Protein AF-A0A9E2NYU9-F1 (afdb_monomer_lite)

Structure (mmCIF, N/CA/C/O backbone):
data_AF-A0A9E2NYU9-F1
#
_entry.id   AF-A0A9E2NYU9-F1
#
loop_
_atom_site.group_PDB
_atom_site.id
_atom_site.type_symbol
_atom_site.label_atom_id
_atom_site.label_alt_id
_atom_site.label_comp_id
_atom_site.label_asym_id
_atom_site.label_entity_id
_atom_site.label_seq_id
_atom_site.pdbx_PDB_ins_code
_atom_site.Cartn_x
_atom_site.Cartn_y
_atom_site.Cartn_z
_atom_site.occupancy
_atom_site.B_iso_or_equiv
_atom_site.auth_seq_id
_atom_site.auth_comp_id
_atom_site.auth_asym_id
_atom_site.auth_atom_id
_atom_site.pdbx_PDB_model_num
ATOM 1 N N . TYR A 1 1 ? -15.742 6.851 -14.751 1.00 74.25 1 TYR A N 1
ATOM 2 C CA . TYR A 1 1 ? -14.599 7.076 -13.841 1.00 74.25 1 TYR A CA 1
ATOM 3 C C . TYR A 1 1 ? -13.314 6.427 -14.348 1.00 74.25 1 TYR A C 1
ATOM 5 O O . TYR A 1 1 ? -12.347 7.154 -14.543 1.00 74.25 1 TYR A O 1
ATOM 13 N N . ASN A 1 2 ? -13.310 5.127 -14.662 1.00 84.81 2 ASN A N 1
ATOM 14 C CA . ASN A 1 2 ? -12.108 4.389 -15.099 1.00 84.81 2 ASN A CA 1
ATOM 15 C C . ASN A 1 2 ? -11.377 5.017 -16.302 1.00 84.81 2 ASN A C 1
ATOM 17 O O . ASN A 1 2 ? -10.175 5.255 -16.237 1.00 84.81 2 ASN A O 1
ATOM 21 N N . SER A 1 3 ? -12.103 5.424 -17.347 1.00 87.88 3 SER A N 1
ATOM 22 C CA . SER A 1 3 ? -11.508 6.075 -18.529 1.00 87.88 3 SER A CA 1
ATOM 23 C C . SER A 1 3 ? -10.795 7.402 -18.221 1.00 87.88 3 SER A C 1
ATOM 25 O O . SER A 1 3 ? -9.785 7.736 -18.844 1.00 87.88 3 SER A O 1
ATOM 27 N N . MET A 1 4 ? -11.285 8.169 -17.238 1.00 91.44 4 MET A N 1
ATOM 28 C CA . MET A 1 4 ? -10.631 9.406 -16.797 1.00 91.44 4 MET A CA 1
ATOM 29 C C . MET A 1 4 ? -9.338 9.120 -16.035 1.00 91.44 4 MET A C 1
ATOM 31 O O . MET A 1 4 ? -8.352 9.829 -16.248 1.00 91.44 4 MET A O 1
ATOM 35 N N . PHE A 1 5 ? -9.337 8.096 -15.177 1.00 92.00 5 PHE A N 1
ATOM 36 C CA . PHE A 1 5 ? -8.140 7.649 -14.469 1.00 92.00 5 PHE A CA 1
ATOM 37 C C . PHE A 1 5 ? -7.064 7.202 -15.459 1.00 9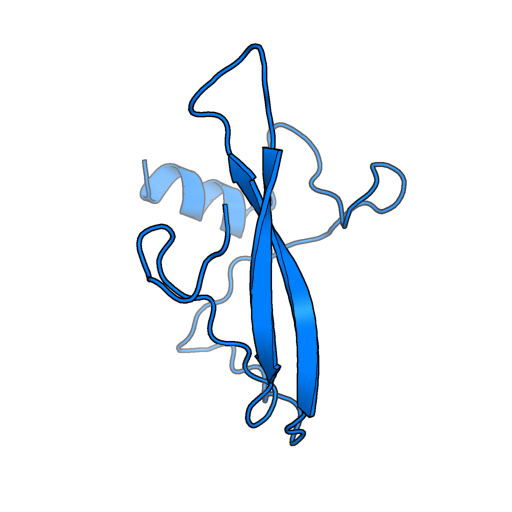2.00 5 PHE A C 1
ATOM 39 O O . PHE A 1 5 ? -5.969 7.754 -15.444 1.00 92.00 5 PHE A O 1
ATOM 46 N N . GLU A 1 6 ? -7.392 6.301 -16.387 1.00 92.19 6 GLU A N 1
ATOM 47 C CA . GLU A 1 6 ? -6.430 5.792 -17.370 1.00 92.19 6 GLU A CA 1
ATOM 48 C C . GLU A 1 6 ? -5.806 6.908 -18.208 1.00 92.19 6 GLU A C 1
ATOM 50 O O . GLU A 1 6 ? -4.591 6.943 -18.401 1.00 92.19 6 GLU A O 1
ATOM 55 N N . ARG A 1 7 ? -6.618 7.858 -18.692 1.00 92.94 7 ARG A N 1
ATOM 56 C CA . ARG A 1 7 ? -6.119 8.991 -19.481 1.00 92.94 7 ARG A CA 1
ATOM 57 C C . ARG A 1 7 ? -5.141 9.848 -18.678 1.00 92.94 7 ARG A C 1
ATOM 59 O O . ARG A 1 7 ? -4.156 10.326 -19.238 1.00 92.94 7 ARG A O 1
ATOM 66 N N . ARG A 1 8 ? -5.434 10.083 -17.398 1.00 93.69 8 ARG A N 1
ATOM 67 C CA . ARG A 1 8 ? -4.570 10.854 -16.499 1.00 93.69 8 ARG A CA 1
ATOM 68 C C . ARG A 1 8 ? -3.291 10.086 -16.180 1.00 93.69 8 ARG A C 1
ATOM 70 O O . ARG A 1 8 ? -2.216 10.641 -16.367 1.00 93.69 8 ARG A O 1
ATOM 77 N N . ALA A 1 9 ? -3.405 8.806 -15.834 1.00 93.38 9 ALA A N 1
ATOM 78 C CA . ALA A 1 9 ? -2.279 7.930 -15.537 1.00 93.38 9 ALA A CA 1
ATOM 79 C C . ALA A 1 9 ? -1.310 7.787 -16.721 1.00 93.38 9 ALA A C 1
ATOM 81 O O . ALA A 1 9 ? -0.102 7.907 -16.544 1.00 93.38 9 ALA A O 1
ATOM 82 N N . LYS A 1 10 ? -1.829 7.629 -17.947 1.00 92.00 10 LYS A N 1
ATOM 83 C CA . LYS A 1 10 ? -1.017 7.579 -19.178 1.00 92.00 10 LYS A CA 1
ATOM 84 C C . LYS A 1 10 ? -0.281 8.888 -19.466 1.00 92.00 10 LYS A C 1
ATOM 86 O O . LYS A 1 10 ? 0.798 8.862 -20.042 1.00 92.00 10 LYS A O 1
ATOM 91 N N . LYS A 1 11 ? -0.870 10.030 -19.100 1.00 92.94 11 LYS A N 1
ATOM 92 C CA . LYS A 1 11 ? -0.293 11.366 -19.325 1.00 92.94 11 LYS A CA 1
ATOM 93 C C . LYS A 1 11 ? 0.508 11.897 -18.129 1.00 92.94 11 LYS A C 1
ATOM 95 O O . LYS A 1 11 ? 0.956 13.036 -18.192 1.00 92.94 11 LYS A O 1
ATOM 100 N N . GLY A 1 12 ? 0.624 11.132 -17.038 1.00 91.69 12 GLY A N 1
ATOM 101 C CA . GLY A 1 12 ? 1.234 11.597 -15.787 1.00 91.69 12 GLY A CA 1
ATOM 102 C C . GLY A 1 12 ? 0.494 12.775 -15.136 1.00 91.69 12 GLY A C 1
ATOM 103 O O . GLY A 1 12 ? 1.097 13.564 -14.422 1.00 91.69 12 GLY A O 1
ATOM 104 N N . GLN A 1 13 ? -0.804 12.946 -15.411 1.00 93.56 13 GLN A N 1
ATOM 105 C CA . GLN A 1 13 ? -1.600 14.046 -14.860 1.00 93.56 13 GLN A CA 1
ATOM 106 C C . GLN A 1 13 ? -2.149 13.674 -13.480 1.00 93.56 13 GLN A C 1
ATOM 108 O O . GLN A 1 13 ? -2.843 12.669 -13.334 1.00 93.56 13 GLN A O 1
ATOM 113 N N . CYS A 1 14 ? -1.935 14.532 -12.489 1.00 93.19 14 CYS A N 1
ATOM 114 C CA . CYS A 1 14 ? -2.454 14.383 -11.133 1.00 93.19 14 CYS A CA 1
ATOM 115 C C . CYS A 1 14 ? -2.942 15.736 -10.597 1.00 93.19 14 CYS A C 1
ATOM 117 O O . CYS A 1 14 ? -2.507 16.785 -11.065 1.00 93.19 14 CYS A O 1
ATOM 119 N N . PHE A 1 15 ? -3.886 15.719 -9.651 1.00 91.75 15 PHE A N 1
ATOM 120 C CA . PHE A 1 15 ? -4.353 16.954 -9.005 1.00 91.75 15 PHE A CA 1
ATOM 121 C C . PHE A 1 15 ? -3.325 17.463 -7.986 1.00 91.75 15 PHE A C 1
ATOM 123 O O . PHE A 1 15 ? -2.984 18.639 -7.982 1.00 91.75 15 PHE A O 1
ATOM 130 N N . PHE A 1 16 ? -2.770 16.543 -7.195 1.00 93.44 16 PHE A N 1
ATOM 131 C CA . PHE A 1 16 ? -1.589 16.756 -6.363 1.00 93.44 16 PHE A CA 1
ATOM 132 C C . PHE A 1 16 ? -0.487 15.797 -6.800 1.00 93.44 16 PHE A C 1
ATOM 134 O O . PHE A 1 16 ? -0.789 14.667 -7.191 1.00 93.44 16 PHE A O 1
ATOM 141 N N . GLN A 1 17 ? 0.771 16.234 -6.720 1.00 95.06 17 GLN A N 1
ATOM 142 C CA . GLN A 1 17 ? 1.917 15.358 -6.957 1.00 95.06 17 GLN A CA 1
ATOM 143 C C . GLN A 1 17 ? 1.900 14.223 -5.916 1.00 95.06 17 GLN A C 1
ATOM 145 O O . GLN A 1 17 ? 1.905 14.524 -4.719 1.00 95.06 17 GLN A O 1
ATOM 150 N N . PRO A 1 18 ? 1.863 12.941 -6.325 1.00 96.06 18 PRO A N 1
ATOM 151 C CA . PRO A 1 18 ? 1.946 11.838 -5.378 1.00 96.06 18 PRO A CA 1
ATOM 152 C C . PRO A 1 18 ? 3.327 11.792 -4.724 1.00 96.06 18 PRO A C 1
ATOM 154 O O . PRO A 1 18 ? 4.308 12.296 -5.273 1.00 96.06 18 PRO A O 1
ATOM 157 N N . TYR A 1 19 ? 3.403 11.159 -3.559 1.00 96.88 19 TYR A N 1
ATOM 158 C CA . TYR A 1 19 ? 4.618 11.066 -2.759 1.00 96.88 19 TYR A CA 1
ATOM 159 C C . TYR A 1 19 ? 4.727 9.705 -2.060 1.00 96.88 19 TYR A C 1
ATOM 161 O O . TYR A 1 19 ? 3.722 9.026 -1.845 1.00 96.88 19 TYR A O 1
ATOM 169 N N . LEU A 1 20 ? 5.952 9.295 -1.729 1.00 96.69 20 LEU A N 1
ATOM 170 C CA . LEU A 1 20 ? 6.253 8.035 -1.045 1.00 96.69 20 LEU A CA 1
ATOM 171 C C . LEU A 1 20 ? 6.336 8.269 0.470 1.00 96.69 20 LEU A C 1
ATOM 173 O O . LEU A 1 20 ? 7.395 8.575 1.012 1.00 96.69 20 LEU A O 1
ATOM 177 N N . GLY A 1 21 ? 5.196 8.150 1.152 1.00 94.25 21 GLY A N 1
ATOM 178 C CA . GLY A 1 21 ? 5.084 8.337 2.603 1.00 94.25 21 GLY A CA 1
ATOM 179 C C . GLY A 1 21 ? 5.016 9.810 3.013 1.00 94.25 21 GLY A C 1
ATOM 180 O O . GLY A 1 21 ? 3.967 10.267 3.464 1.00 94.25 21 GLY A O 1
ATOM 181 N N . CYS A 1 22 ? 6.093 10.568 2.798 1.00 94.31 22 CYS A N 1
ATOM 182 C CA . CYS A 1 22 ? 6.194 11.982 3.184 1.00 94.31 22 CYS A CA 1
ATOM 183 C C . CYS A 1 22 ? 6.272 12.908 1.957 1.00 94.31 22 CYS A C 1
ATOM 185 O O . CYS A 1 22 ? 6.743 12.498 0.896 1.00 94.31 22 CYS A O 1
ATOM 187 N N . ARG A 1 23 ? 5.822 14.166 2.087 1.00 94.75 23 ARG A N 1
ATOM 188 C CA . ARG A 1 23 ? 5.686 15.128 0.967 1.00 94.75 23 ARG A CA 1
ATOM 189 C C . ARG A 1 23 ? 7.014 15.498 0.303 1.00 94.75 23 ARG A C 1
ATOM 191 O O . ARG A 1 23 ? 7.027 15.926 -0.846 1.00 94.75 23 ARG A O 1
ATOM 198 N N . GLU A 1 24 ? 8.109 15.331 1.025 1.00 96.94 24 GLU A N 1
ATOM 199 C CA . GLU A 1 24 ? 9.486 15.558 0.604 1.00 96.94 24 GLU A CA 1
ATOM 200 C C . GLU A 1 24 ? 9.928 14.562 -0.478 1.00 96.94 24 GLU A C 1
ATOM 202 O O . GLU A 1 24 ? 10.833 14.853 -1.259 1.00 96.94 24 GLU A O 1
ATOM 207 N N . PHE A 1 25 ? 9.272 13.401 -0.560 1.00 96.44 25 PHE A N 1
ATOM 208 C CA . PHE A 1 25 ? 9.625 12.316 -1.472 1.00 96.44 25 PHE A CA 1
ATOM 209 C C . PHE A 1 25 ? 8.624 12.225 -2.623 1.00 96.44 25 PHE A C 1
ATOM 211 O O . PHE A 1 25 ? 7.774 11.333 -2.666 1.00 96.44 25 PHE A O 1
ATOM 218 N N . SER A 1 26 ? 8.716 13.163 -3.570 1.00 95.88 26 SER A N 1
ATOM 219 C CA . SER A 1 26 ? 7.867 13.181 -4.766 1.00 95.88 26 SER A CA 1
ATOM 220 C C . SER A 1 26 ? 7.972 11.873 -5.556 1.00 95.88 26 SER A C 1
ATOM 222 O O . SER A 1 26 ? 9.071 11.383 -5.817 1.00 95.88 26 SER A O 1
ATOM 224 N N . CYS A 1 27 ? 6.833 11.343 -5.989 1.00 95.56 27 CYS A N 1
ATOM 225 C CA . CYS A 1 27 ? 6.731 10.079 -6.705 1.00 95.56 27 CYS A CA 1
ATOM 226 C C . CYS A 1 27 ? 6.441 10.318 -8.189 1.00 95.56 27 CYS A C 1
ATOM 228 O O . CYS A 1 27 ? 5.480 11.006 -8.538 1.00 95.56 27 CYS A O 1
ATOM 230 N N . PHE A 1 28 ? 7.243 9.720 -9.068 1.00 94.25 28 PHE A N 1
ATOM 231 C CA . PHE A 1 28 ? 6.941 9.635 -10.495 1.00 94.25 28 PHE A CA 1
ATOM 232 C C . PHE A 1 28 ? 6.218 8.326 -10.785 1.00 94.25 28 PHE A C 1
ATOM 234 O O . PHE A 1 28 ? 6.568 7.281 -10.243 1.00 94.25 28 PHE A O 1
ATOM 241 N N . PHE A 1 29 ? 5.220 8.375 -11.662 1.00 93.62 29 PHE A N 1
ATOM 242 C CA . PHE A 1 29 ? 4.409 7.209 -11.980 1.00 93.62 29 PHE A CA 1
ATOM 243 C C . PHE A 1 29 ? 4.078 7.140 -13.467 1.00 93.62 29 PHE A C 1
ATOM 245 O O . PHE A 1 29 ? 4.068 8.138 -14.190 1.00 93.62 29 PHE A O 1
ATOM 252 N N . ARG A 1 30 ? 3.785 5.919 -13.905 1.00 92.00 30 ARG A N 1
ATOM 253 C CA . ARG A 1 30 ? 3.389 5.555 -15.262 1.00 92.00 30 ARG A CA 1
ATOM 254 C C . ARG A 1 30 ? 2.332 4.462 -15.164 1.00 92.00 30 ARG A C 1
ATOM 256 O O . ARG A 1 30 ? 2.427 3.599 -14.297 1.00 92.00 30 ARG A O 1
ATOM 263 N N . LEU A 1 31 ? 1.360 4.464 -16.076 1.00 92.25 31 LEU A N 1
ATOM 264 C CA . LEU A 1 31 ? 0.455 3.324 -16.216 1.00 92.25 31 LEU A CA 1
ATOM 265 C C . LEU A 1 31 ? 1.201 2.127 -16.834 1.00 92.25 31 LEU A C 1
ATOM 267 O O . LEU A 1 31 ? 1.797 2.257 -17.906 1.00 92.25 31 LEU A O 1
ATOM 271 N N . VAL A 1 32 ? 1.165 0.988 -16.147 1.00 90.75 32 VAL A N 1
ATOM 272 C CA . VAL A 1 32 ? 1.785 -0.279 -16.562 1.00 90.75 32 VAL A CA 1
ATOM 273 C C . VAL A 1 32 ? 0.768 -1.092 -17.364 1.00 90.75 32 VAL A C 1
ATOM 275 O O . VAL A 1 32 ? -0.376 -1.231 -16.933 1.00 90.75 32 VAL A O 1
ATOM 278 N N . ASP A 1 33 ? 1.169 -1.598 -18.531 1.00 88.12 33 ASP A N 1
ATOM 279 C CA . ASP A 1 33 ? 0.376 -2.523 -19.348 1.00 88.12 33 ASP A CA 1
ATOM 280 C C . ASP A 1 33 ? 0.834 -3.963 -19.062 1.00 88.12 33 ASP A C 1
ATOM 282 O O . ASP A 1 33 ? 1.938 -4.322 -19.473 1.00 88.12 33 ASP A O 1
ATOM 286 N N . PRO A 1 34 ? 0.021 -4.813 -18.406 1.00 81.44 34 PRO A N 1
ATOM 287 C CA . PRO A 1 34 ? 0.424 -6.177 -18.053 1.00 81.44 34 PRO A CA 1
ATOM 288 C C . PRO A 1 34 ? 0.867 -7.037 -19.245 1.00 81.44 34 PRO A C 1
ATOM 290 O O . PRO A 1 34 ? 1.624 -7.985 -19.062 1.00 81.44 34 PRO A O 1
ATOM 293 N N . GLY A 1 35 ? 0.407 -6.725 -20.464 1.00 82.56 35 GLY A N 1
ATOM 294 C CA . GLY A 1 35 ? 0.782 -7.458 -21.674 1.00 82.56 35 GLY A CA 1
ATOM 295 C C . GLY A 1 35 ? 2.107 -7.015 -22.303 1.00 82.56 35 GLY A C 1
ATOM 296 O O . GLY A 1 35 ? 2.619 -7.710 -23.178 1.00 82.56 35 GLY A O 1
ATOM 297 N N . LYS A 1 36 ? 2.661 -5.865 -21.899 1.00 83.50 36 LYS A N 1
ATOM 298 C CA . LYS A 1 36 ? 3.894 -5.286 -22.476 1.00 83.50 36 LYS A CA 1
ATOM 299 C C . LYS A 1 36 ? 4.985 -5.041 -21.446 1.00 83.50 36 LYS A C 1
ATOM 301 O O . LYS A 1 36 ? 6.166 -5.137 -21.760 1.00 83.50 36 LYS A O 1
ATOM 306 N N . ASP A 1 37 ? 4.582 -4.698 -20.235 1.00 79.44 37 ASP A N 1
ATOM 307 C CA . ASP A 1 37 ? 5.443 -4.326 -19.133 1.00 79.44 37 ASP A CA 1
ATOM 308 C C . ASP A 1 37 ? 5.466 -5.465 -18.112 1.00 79.44 37 ASP A C 1
ATOM 310 O O . ASP A 1 37 ? 4.676 -5.493 -17.169 1.00 79.44 37 ASP A O 1
ATOM 314 N N . SER A 1 38 ? 6.381 -6.416 -18.284 1.00 74.56 38 SER A N 1
ATOM 315 C CA . SER A 1 38 ? 6.643 -7.423 -17.257 1.00 74.56 38 SER A CA 1
ATOM 316 C C . SER A 1 38 ? 7.786 -6.951 -16.360 1.00 74.56 38 SER A C 1
ATOM 318 O O . SER A 1 38 ? 8.953 -6.987 -16.759 1.00 74.56 38 SER A O 1
ATOM 320 N N . ALA A 1 39 ? 7.470 -6.517 -15.142 1.00 80.25 39 ALA A N 1
ATOM 321 C CA . ALA A 1 39 ? 8.473 -6.458 -14.086 1.00 80.25 39 ALA A CA 1
ATOM 322 C C . ALA A 1 39 ? 8.667 -7.877 -13.540 1.00 80.25 39 ALA A C 1
ATOM 324 O O . ALA A 1 39 ? 7.690 -8.534 -13.188 1.00 80.25 39 ALA A O 1
ATOM 325 N N . ILE A 1 40 ? 9.911 -8.353 -13.492 1.00 87.81 40 ILE A N 1
ATOM 326 C CA . ILE A 1 40 ? 10.235 -9.630 -12.853 1.00 87.81 40 ILE A CA 1
ATOM 327 C C . ILE A 1 40 ? 10.373 -9.346 -11.353 1.00 87.81 40 ILE A C 1
ATOM 329 O O . ILE A 1 40 ? 11.242 -8.549 -10.985 1.00 87.81 40 ILE A O 1
ATOM 333 N N . PRO A 1 41 ? 9.529 -9.940 -10.489 1.00 92.00 41 PRO A N 1
ATOM 334 C CA . PRO A 1 41 ? 9.681 -9.797 -9.048 1.00 92.00 41 PRO A CA 1
ATOM 335 C C . PRO A 1 41 ? 11.042 -10.319 -8.587 1.00 92.00 41 PRO A C 1
ATOM 337 O 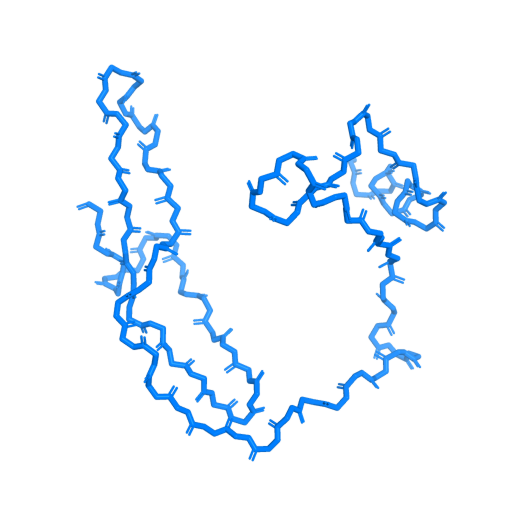O . PRO A 1 41 ? 11.639 -11.198 -9.212 1.00 92.00 41 PRO A O 1
ATOM 340 N N . ILE A 1 42 ? 11.533 -9.799 -7.466 1.00 94.88 42 ILE A N 1
ATOM 341 C CA . ILE A 1 42 ? 12.740 -10.348 -6.847 1.00 94.88 42 ILE A CA 1
ATOM 342 C C . ILE A 1 42 ? 12.484 -11.790 -6.397 1.00 94.88 42 ILE A C 1
ATOM 344 O O . ILE A 1 42 ? 11.412 -12.112 -5.891 1.00 94.88 42 ILE A O 1
ATOM 348 N N . ASN A 1 43 ? 13.477 -12.664 -6.555 1.00 95.62 43 ASN A N 1
ATOM 349 C CA . ASN A 1 43 ? 13.371 -14.057 -6.125 1.00 95.62 43 ASN A CA 1
ATOM 350 C C . ASN A 1 43 ? 13.653 -14.189 -4.620 1.00 95.62 43 ASN A C 1
ATOM 352 O O . ASN A 1 43 ? 14.642 -14.792 -4.206 1.00 95.62 43 ASN A O 1
ATOM 356 N N . GLU A 1 44 ? 12.815 -13.550 -3.808 1.00 96.75 44 GLU A N 1
ATOM 357 C CA . GLU A 1 44 ? 12.929 -13.555 -2.357 1.00 96.75 44 GLU A CA 1
ATOM 358 C C . GLU A 1 44 ? 11.575 -13.840 -1.705 1.00 96.75 44 GLU A C 1
ATOM 360 O O . GLU A 1 44 ? 10.549 -13.292 -2.109 1.00 96.75 44 GLU A O 1
ATOM 365 N N . SER A 1 45 ? 11.585 -14.677 -0.667 1.00 97.88 45 SER A N 1
ATOM 366 C CA . SER A 1 45 ? 10.440 -14.876 0.218 1.00 97.88 45 SER A CA 1
ATOM 367 C C . SER A 1 45 ? 10.842 -14.561 1.657 1.00 97.88 45 SER A C 1
ATOM 369 O O . SER A 1 45 ? 11.867 -15.051 2.135 1.00 97.88 45 SER A O 1
ATOM 371 N N . ARG A 1 46 ? 10.055 -13.731 2.347 1.00 97.81 46 ARG A N 1
ATOM 372 C CA . ARG A 1 46 ? 10.368 -13.228 3.691 1.00 97.81 46 ARG A CA 1
ATOM 373 C C . ARG A 1 46 ? 9.096 -12.907 4.475 1.00 97.81 46 ARG A C 1
ATOM 375 O O . ARG A 1 46 ? 8.176 -12.291 3.947 1.00 97.81 46 ARG A O 1
ATOM 382 N N . ASP A 1 47 ? 9.069 -13.264 5.757 1.00 97.31 47 ASP A N 1
ATOM 383 C CA . ASP A 1 47 ? 8.077 -12.738 6.704 1.00 97.31 47 ASP A CA 1
ATOM 384 C C . ASP A 1 47 ? 8.517 -11.339 7.156 1.00 97.31 47 ASP A C 1
ATOM 386 O O . ASP A 1 47 ? 9.581 -11.184 7.759 1.00 97.31 47 ASP A O 1
ATOM 390 N N . LEU A 1 48 ? 7.725 -10.321 6.822 1.00 97.62 48 LEU A N 1
ATOM 391 C CA . LEU A 1 48 ? 8.003 -8.923 7.159 1.00 97.62 48 LEU A CA 1
ATOM 392 C C . LEU A 1 48 ? 7.396 -8.532 8.515 1.00 97.62 48 LEU A C 1
ATOM 394 O O . LEU A 1 48 ? 7.635 -7.427 9.000 1.00 97.62 48 LEU A O 1
ATOM 398 N N . GLY A 1 49 ? 6.649 -9.440 9.151 1.00 97.75 49 GLY A N 1
ATOM 399 C CA . GLY A 1 49 ? 5.978 -9.197 10.419 1.00 97.75 49 GLY A CA 1
ATOM 400 C C . GLY A 1 49 ? 4.726 -8.334 10.271 1.00 97.75 49 GLY A C 1
ATOM 401 O O . GLY A 1 49 ? 4.105 -8.270 9.210 1.00 97.75 49 GLY A O 1
ATOM 402 N N . PHE A 1 50 ? 4.310 -7.702 11.369 1.00 97.62 50 PHE A N 1
ATOM 403 C CA . PHE A 1 50 ? 3.158 -6.802 11.345 1.00 97.62 50 PHE A CA 1
ATOM 404 C C . PHE A 1 50 ? 3.518 -5.482 10.670 1.00 97.62 50 PHE A C 1
ATOM 406 O O . PHE A 1 50 ? 4.453 -4.799 11.084 1.00 97.62 50 PHE A O 1
ATOM 413 N N . MET A 1 51 ? 2.736 -5.119 9.659 1.00 97.81 51 MET A N 1
ATOM 414 C CA . MET A 1 51 ? 2.841 -3.854 8.944 1.00 97.81 51 MET A CA 1
ATOM 415 C C . MET A 1 51 ? 1.504 -3.122 8.984 1.00 97.81 51 MET A C 1
ATOM 417 O O . MET A 1 51 ? 0.444 -3.745 9.099 1.00 97.81 51 MET A O 1
ATOM 421 N N . LEU A 1 52 ? 1.571 -1.791 8.912 1.00 97.56 52 LEU A N 1
ATOM 422 C CA . LEU A 1 52 ? 0.387 -0.950 8.775 1.00 97.56 52 LEU A CA 1
ATOM 423 C C . LEU A 1 52 ? -0.353 -1.357 7.495 1.00 97.56 52 LEU A C 1
ATOM 425 O O . LEU A 1 52 ? 0.253 -1.406 6.425 1.00 97.56 52 LEU A O 1
ATOM 429 N N . TYR A 1 53 ? -1.638 -1.664 7.633 1.00 97.19 53 TYR A N 1
ATOM 430 C CA . TYR A 1 53 ? -2.531 -1.926 6.512 1.00 97.19 53 TYR A CA 1
ATOM 431 C C . TYR A 1 53 ? -3.080 -0.594 5.989 1.00 97.19 53 TYR A C 1
ATOM 433 O O . TYR A 1 53 ? -2.752 -0.173 4.885 1.00 97.19 53 TYR A O 1
ATOM 441 N N . ASP A 1 54 ? -3.884 0.078 6.813 1.00 96.69 54 ASP A N 1
ATOM 442 C CA . ASP A 1 54 ? -4.501 1.377 6.539 1.00 96.69 54 ASP A CA 1
ATOM 443 C C . ASP A 1 54 ? -5.044 1.951 7.860 1.00 96.69 54 ASP A C 1
ATOM 445 O O . ASP A 1 54 ? -4.943 1.319 8.915 1.00 96.69 54 ASP A O 1
ATOM 449 N N . MET A 1 55 ? -5.629 3.138 7.815 1.00 96.44 55 MET A N 1
ATOM 450 C CA . MET A 1 55 ? -6.326 3.753 8.937 1.00 96.44 55 MET A CA 1
ATOM 451 C C . MET A 1 55 ? -7.834 3.465 8.844 1.00 96.44 55 MET A C 1
ATOM 453 O O . MET A 1 55 ? -8.453 3.645 7.798 1.00 96.44 55 MET A O 1
ATOM 457 N N . ASP A 1 56 ? -8.447 3.044 9.947 1.00 95.12 56 ASP A N 1
ATOM 458 C CA . ASP A 1 56 ? -9.895 2.911 10.075 1.00 95.12 56 ASP A CA 1
ATOM 459 C C . ASP A 1 56 ? -10.528 4.289 10.315 1.00 95.12 56 ASP A C 1
ATOM 461 O O . ASP A 1 56 ? -10.309 4.924 11.349 1.00 95.12 56 ASP A O 1
ATOM 465 N N . TYR A 1 57 ? -11.317 4.738 9.338 1.00 94.38 57 TYR A N 1
ATOM 466 C CA . TYR A 1 57 ? -12.040 6.011 9.354 1.00 94.38 57 TYR A CA 1
ATOM 467 C C . TYR A 1 57 ? -13.534 5.861 9.691 1.00 94.38 57 TYR A C 1
ATOM 469 O O . TYR A 1 57 ? -14.297 6.809 9.499 1.00 94.38 57 TYR A O 1
ATOM 477 N N . SER A 1 58 ? -13.982 4.688 10.152 1.00 93.06 58 SER A N 1
ATOM 478 C CA . SER A 1 58 ? -15.388 4.445 10.509 1.00 93.06 58 SER A CA 1
ATOM 479 C C . SER A 1 58 ? -15.894 5.362 11.631 1.00 93.06 58 SER A C 1
ATOM 481 O O . SER A 1 58 ? -17.053 5.778 11.595 1.00 93.06 58 SER A O 1
ATOM 483 N N . ASP A 1 59 ? -15.020 5.734 12.573 1.00 94.81 59 ASP A N 1
ATOM 484 C CA . ASP A 1 59 ? -15.246 6.790 13.562 1.00 94.81 59 ASP A CA 1
ATOM 485 C C . ASP A 1 59 ? -14.322 7.993 13.281 1.00 94.81 59 ASP A C 1
ATOM 487 O O . ASP A 1 59 ? -13.131 7.955 13.607 1.00 94.81 59 ASP A O 1
ATOM 491 N N . PRO A 1 60 ? -14.844 9.099 12.716 1.00 93.12 60 PRO A N 1
ATOM 492 C CA . PRO A 1 60 ? -14.052 10.292 12.420 1.00 93.12 60 PRO A CA 1
ATOM 493 C C . PRO A 1 60 ? -13.404 10.951 13.646 1.00 93.12 60 PRO A C 1
ATOM 495 O O . PRO A 1 60 ? -12.463 11.726 13.485 1.00 93.12 60 PRO A O 1
ATOM 498 N N . GLN A 1 61 ? -13.908 10.689 14.857 1.00 95.50 61 GLN A N 1
ATOM 499 C CA . GLN A 1 61 ? -13.329 11.212 16.099 1.00 95.50 61 GLN A CA 1
ATOM 500 C C . GLN A 1 61 ? -12.239 10.292 16.665 1.00 95.50 61 GLN A C 1
ATOM 502 O O . GLN A 1 61 ? -11.481 10.713 17.538 1.00 95.50 61 GLN A O 1
ATOM 507 N N . ASN A 1 62 ? -12.139 9.056 16.169 1.00 94.56 62 ASN A N 1
ATOM 508 C CA . ASN A 1 62 ? -11.242 8.030 16.687 1.00 94.56 62 ASN A CA 1
ATOM 509 C C . ASN A 1 62 ? -10.652 7.182 15.556 1.00 94.56 62 ASN A C 1
ATOM 511 O O . ASN A 1 62 ? -10.980 6.008 15.388 1.00 94.56 62 ASN A O 1
ATOM 515 N N . ILE A 1 63 ? -9.760 7.801 14.786 1.00 96.00 63 ILE A N 1
ATOM 516 C CA . ILE A 1 63 ? -9.072 7.150 13.673 1.00 96.00 63 ILE A CA 1
ATOM 517 C C . ILE A 1 63 ? -8.009 6.201 14.236 1.00 96.00 63 ILE A C 1
ATOM 519 O O . ILE A 1 63 ? -7.092 6.640 14.938 1.00 96.00 63 ILE A O 1
ATOM 523 N N . LYS A 1 64 ? -8.105 4.909 13.909 1.00 96.38 64 LYS A N 1
ATOM 524 C CA . LYS A 1 64 ? -7.203 3.870 14.432 1.00 96.38 64 LYS A CA 1
ATOM 525 C C . LYS A 1 64 ? -6.398 3.200 13.324 1.00 96.38 64 LYS A C 1
ATOM 527 O O . LYS A 1 64 ? -6.925 3.001 12.237 1.00 96.38 64 LYS A O 1
ATOM 532 N N . PRO A 1 65 ? -5.131 2.841 13.564 1.00 97.06 65 PRO A N 1
ATOM 533 C CA . PRO A 1 65 ? -4.352 2.076 12.601 1.00 97.06 65 PRO A CA 1
ATOM 534 C C . PRO A 1 65 ? -4.770 0.602 12.603 1.00 97.06 65 PRO A C 1
ATOM 536 O O . PRO A 1 65 ? -4.769 -0.038 13.653 1.00 97.06 65 PRO A O 1
ATOM 539 N N . ALA A 1 66 ? -5.033 0.055 11.421 1.00 97.56 66 ALA A N 1
ATOM 540 C CA . ALA A 1 66 ? -5.185 -1.375 11.209 1.00 97.56 66 ALA A CA 1
ATOM 541 C C . ALA A 1 66 ? -3.857 -2.000 10.760 1.00 97.56 66 ALA A C 1
ATOM 543 O O . ALA A 1 66 ? -3.075 -1.389 10.029 1.00 97.56 66 ALA A O 1
ATOM 544 N N . PHE A 1 67 ? -3.604 -3.243 11.159 1.00 97.94 67 PHE A N 1
ATOM 545 C CA . PHE A 1 67 ? -2.373 -3.973 10.860 1.00 97.94 67 PHE A CA 1
ATOM 546 C C . PHE A 1 67 ? -2.663 -5.348 10.271 1.00 97.94 67 PHE A C 1
ATOM 548 O O . PHE A 1 67 ? -3.643 -5.999 10.623 1.00 97.94 67 PHE A O 1
ATOM 555 N N . PHE A 1 68 ? -1.749 -5.837 9.443 1.00 98.12 68 PHE A N 1
ATOM 556 C CA . PHE A 1 68 ? -1.754 -7.212 8.947 1.00 98.12 68 PHE A CA 1
ATOM 557 C C . PHE A 1 68 ? -0.338 -7.788 8.997 1.00 98.12 68 PHE A C 1
ATOM 559 O O . PHE A 1 68 ? 0.644 -7.044 9.077 1.00 98.12 68 PHE A O 1
ATOM 566 N N . ARG A 1 69 ? -0.210 -9.119 8.991 1.00 97.69 69 ARG A N 1
ATOM 567 C CA . ARG A 1 69 ? 1.104 -9.776 8.960 1.00 97.69 69 ARG A CA 1
ATOM 568 C C . ARG A 1 69 ? 1.561 -9.933 7.514 1.00 97.69 69 ARG A C 1
ATOM 570 O O . ARG A 1 69 ? 1.202 -10.904 6.855 1.00 97.69 69 ARG A O 1
ATOM 577 N N . ALA A 1 70 ? 2.347 -8.977 7.037 1.00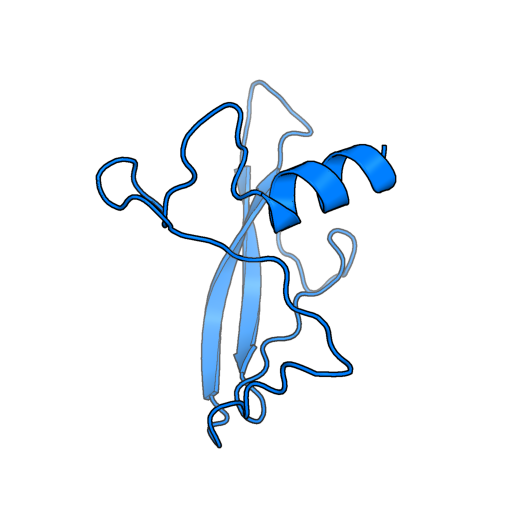 97.88 70 ALA A N 1
ATOM 578 C CA . ALA A 1 70 ? 2.849 -8.971 5.676 1.00 97.88 70 ALA A CA 1
ATOM 579 C C . ALA A 1 70 ? 3.867 -10.101 5.469 1.00 97.88 70 ALA A C 1
ATOM 581 O O . ALA A 1 70 ? 4.867 -10.215 6.181 1.00 97.88 70 ALA A O 1
ATOM 582 N N . LYS A 1 71 ? 3.626 -10.918 4.446 1.00 97.62 71 LYS A N 1
ATOM 583 C CA . LYS A 1 71 ? 4.575 -11.916 3.954 1.00 97.62 71 LYS A CA 1
ATOM 584 C C . LYS A 1 71 ? 4.841 -11.652 2.484 1.00 97.62 71 LYS A C 1
ATOM 586 O O . LYS A 1 71 ? 3.913 -11.418 1.714 1.00 97.62 71 LYS A O 1
ATOM 591 N N . MET A 1 72 ? 6.114 -11.674 2.124 1.00 97.94 72 MET A N 1
ATOM 592 C CA . MET A 1 72 ? 6.567 -11.646 0.746 1.00 97.94 72 MET A CA 1
ATOM 593 C C . MET A 1 72 ? 6.820 -13.080 0.290 1.00 97.94 72 MET A C 1
ATOM 595 O O . MET A 1 72 ? 7.569 -13.808 0.940 1.00 97.94 72 MET A O 1
ATOM 599 N N . GLU A 1 73 ? 6.227 -13.462 -0.832 1.00 97.25 73 GLU A N 1
ATOM 600 C CA . GLU A 1 73 ? 6.421 -14.748 -1.494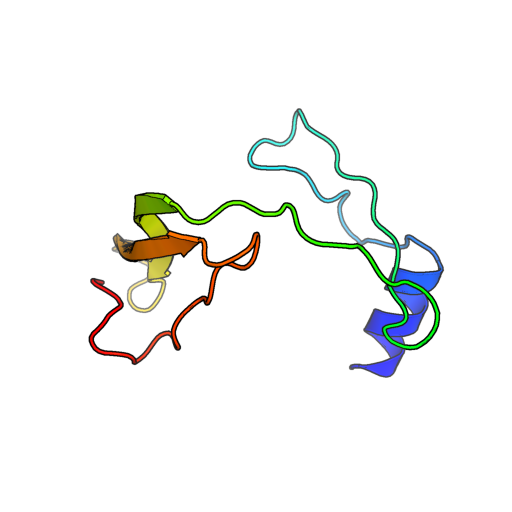 1.00 97.25 73 GLU A CA 1
ATOM 601 C C . GLU A 1 73 ? 6.881 -14.486 -2.928 1.00 97.25 73 GLU A C 1
ATOM 603 O O . GLU A 1 73 ? 6.145 -13.917 -3.732 1.00 97.25 73 GLU A O 1
ATOM 608 N N . ASN A 1 74 ? 8.123 -14.860 -3.240 1.00 96.25 74 ASN A N 1
ATOM 609 C CA . ASN A 1 74 ? 8.768 -14.618 -4.536 1.00 96.25 74 ASN A CA 1
ATOM 610 C C . ASN A 1 74 ? 8.602 -13.165 -5.025 1.00 96.25 74 ASN A C 1
ATOM 612 O O . ASN A 1 74 ? 8.166 -12.916 -6.149 1.00 96.25 74 ASN A O 1
ATOM 616 N N . GLY A 1 75 ? 8.892 -12.200 -4.149 1.00 95.88 75 GLY A N 1
ATOM 617 C CA . GLY A 1 75 ? 8.814 -10.771 -4.451 1.00 95.88 75 GLY A CA 1
ATOM 618 C C . GLY A 1 75 ? 7.398 -10.186 -4.483 1.00 95.88 75 GLY A C 1
ATOM 619 O O . GLY A 1 75 ? 7.252 -8.995 -4.752 1.00 95.88 75 GLY A O 1
ATOM 620 N N . VAL A 1 76 ? 6.362 -10.982 -4.199 1.00 95.62 76 VAL A N 1
ATOM 621 C CA . VAL A 1 76 ? 4.955 -10.556 -4.188 1.00 95.62 76 VAL A CA 1
ATOM 622 C C . VAL A 1 76 ? 4.435 -10.521 -2.755 1.00 95.62 76 VAL A C 1
ATOM 624 O O . VAL A 1 76 ? 4.611 -11.473 -2.002 1.00 95.62 76 VAL A O 1
ATOM 627 N N . ILE A 1 77 ? 3.779 -9.426 -2.370 1.00 96.94 77 ILE A N 1
ATOM 628 C CA . ILE A 1 77 ? 3.059 -9.318 -1.095 1.00 96.94 77 ILE A CA 1
ATOM 629 C C . ILE A 1 77 ? 1.567 -9.340 -1.409 1.00 96.94 77 ILE A C 1
ATOM 631 O O . ILE A 1 77 ? 1.069 -8.462 -2.116 1.00 96.94 77 ILE A O 1
ATOM 635 N N . TYR A 1 78 ? 0.856 -10.330 -0.875 1.00 95.88 78 TYR A N 1
ATOM 636 C CA . TYR A 1 78 ? -0.598 -10.388 -0.961 1.00 95.88 78 TYR A CA 1
ATOM 637 C C . TYR A 1 78 ? -1.203 -9.535 0.151 1.00 95.88 78 TYR A C 1
ATO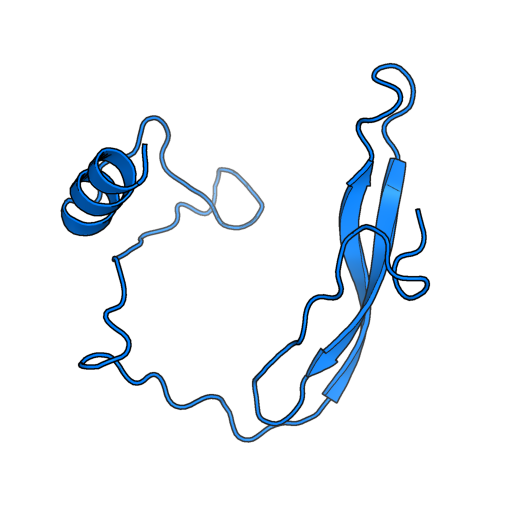M 639 O O . TYR A 1 78 ? -0.942 -9.755 1.333 1.00 95.88 78 TYR A O 1
ATOM 647 N N . VAL A 1 79 ? -1.988 -8.535 -0.242 1.00 96.56 79 VAL A N 1
ATOM 648 C CA . VAL A 1 79 ? -2.718 -7.671 0.687 1.00 96.56 79 VAL A CA 1
ATOM 649 C C . VAL A 1 79 ? -4.116 -8.275 0.876 1.00 96.56 79 VAL A C 1
ATOM 651 O O . VAL A 1 79 ? -4.818 -8.436 -0.127 1.00 96.56 79 VAL A O 1
ATOM 654 N N . PRO A 1 80 ? -4.509 -8.667 2.105 1.00 96.69 80 PRO A N 1
ATOM 655 C CA . PRO A 1 80 ? -5.808 -9.292 2.355 1.00 96.69 80 PRO A CA 1
ATOM 656 C C . PRO A 1 80 ? -6.956 -8.297 2.151 1.00 96.69 80 PRO A C 1
ATOM 658 O O . PRO A 1 80 ? -6.739 -7.091 2.155 1.00 96.69 80 PRO A O 1
ATOM 661 N N . ASP A 1 81 ? -8.189 -8.785 2.001 1.00 97.00 81 ASP A N 1
ATOM 662 C CA . ASP A 1 81 ? -9.365 -7.905 2.004 1.00 97.00 81 ASP A CA 1
ATOM 663 C C . ASP A 1 81 ? -9.514 -7.203 3.365 1.00 97.00 81 ASP A C 1
ATOM 665 O O . ASP A 1 81 ? -9.245 -7.801 4.409 1.00 97.00 81 ASP A O 1
ATOM 669 N N . TRP A 1 82 ? -10.006 -5.960 3.368 1.00 94.81 82 TRP A N 1
ATOM 670 C CA . TRP A 1 82 ? -10.221 -5.179 4.592 1.00 94.81 82 TRP A CA 1
ATOM 671 C C . TRP A 1 82 ? -11.083 -5.901 5.637 1.00 94.81 82 TRP A C 1
ATOM 673 O O . TRP A 1 82 ? -10.932 -5.662 6.835 1.00 94.81 82 TRP A O 1
ATOM 683 N N . ASN A 1 83 ? -12.020 -6.753 5.219 1.00 94.75 83 ASN A N 1
ATOM 684 C CA . ASN A 1 83 ? -12.908 -7.491 6.120 1.00 94.75 83 ASN A CA 1
ATOM 685 C C . ASN A 1 83 ? -12.404 -8.900 6.464 1.00 94.75 83 ASN A C 1
ATOM 687 O O . ASN A 1 83 ? -13.110 -9.633 7.153 1.00 94.75 83 ASN A O 1
ATOM 691 N N . SER A 1 84 ? -11.208 -9.279 6.007 1.00 95.19 84 SER A N 1
ATOM 692 C CA . SER A 1 84 ? -10.574 -10.541 6.391 1.00 95.19 84 SER A CA 1
ATOM 693 C C . SER A 1 84 ? -10.196 -10.546 7.875 1.00 95.19 84 SER A C 1
ATOM 695 O O . SER A 1 84 ? -9.793 -9.525 8.433 1.00 95.19 84 SER A O 1
ATOM 697 N N . GLU A 1 85 ? -10.241 -11.726 8.499 1.00 93.81 85 GLU A N 1
ATOM 698 C CA . GLU A 1 85 ? -9.768 -11.965 9.872 1.00 93.81 85 GLU A CA 1
ATOM 699 C C . GLU A 1 85 ? -8.257 -11.707 10.038 1.00 93.81 85 GLU A C 1
ATOM 701 O O . GLU A 1 85 ? -7.754 -11.542 11.150 1.00 93.81 85 GLU A O 1
ATOM 706 N N . GLU A 1 86 ? -7.518 -11.653 8.927 1.00 93.62 86 GLU A N 1
ATOM 707 C CA . GLU A 1 86 ? -6.091 -11.327 8.901 1.00 93.62 86 GLU A CA 1
ATOM 708 C C . GLU A 1 86 ? -5.801 -9.858 9.250 1.00 93.62 86 GLU A C 1
ATOM 710 O O . GLU A 1 86 ? -4.689 -9.538 9.686 1.00 93.62 86 GLU A O 1
ATOM 715 N N . VAL A 1 87 ? -6.790 -8.973 9.072 1.00 95.31 87 VAL A N 1
ATOM 716 C CA . VAL A 1 87 ? -6.672 -7.536 9.336 1.00 95.31 87 VAL A CA 1
ATOM 717 C C . VAL A 1 87 ? -7.115 -7.239 10.766 1.00 95.31 87 VAL A C 1
ATOM 719 O O . VAL A 1 87 ? -8.274 -7.403 11.143 1.00 95.31 87 VAL A O 1
ATOM 722 N N . ARG A 1 88 ? -6.175 -6.754 11.573 1.00 94.25 88 ARG A N 1
ATOM 723 C CA . ARG A 1 88 ? -6.395 -6.345 12.962 1.00 94.25 88 ARG A CA 1
ATOM 724 C C . ARG A 1 88 ? -6.662 -4.846 13.003 1.00 94.25 88 ARG A C 1
ATOM 726 O O . ARG A 1 88 ? -5.723 -4.081 12.805 1.00 94.25 88 ARG A O 1
ATOM 733 N N . LYS A 1 89 ? -7.916 -4.457 13.221 1.00 89.12 89 LYS A N 1
ATOM 734 C CA . LYS A 1 89 ? -8.383 -3.061 13.301 1.00 89.12 89 LYS A CA 1
ATOM 735 C C . LYS A 1 89 ? -8.351 -2.539 14.737 1.00 89.12 89 LYS A C 1
ATOM 737 O O . LYS A 1 89 ? -8.537 -3.368 15.658 1.00 89.12 89 LYS A O 1
#

Foldseek 3Di:
DVVVVQVCQQVVHDPDFDADPDPVGGDGHHDDDPVPDDDQAAQDKDWPAKDFLDWDCPDVVDIHTKIAGWIAHRNDTDRDPCPDPRIHD

InterPro domains:
  IPR010155 CRISP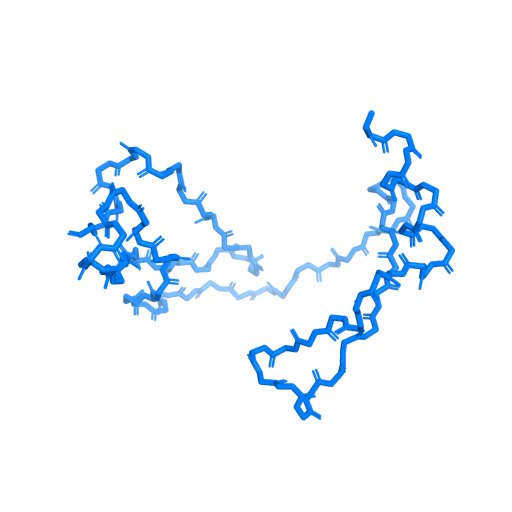R pre-crRNA endoribonuclease Cas5d [TIGR01876] (1-88)
  IPR021124 CRISPR-associated protein, Cas5 [PF09704] (4-80)

pLDDT: mean 93.59, std 4.97, range [74.25, 98.12]

Radius of gyration: 16.57 Å; chains: 1; bounding box: 29×32×39 Å

Organism: NCBI:txid2838768

Secondary structure (DSSP, 8-state):
-HHHHHHHHHTT--SS--BSSSTTSB-------TTT--PPPPS--EEEEEEEEEEE-SSTTS-EEEEEEEEEETTEEPPPPTTSTT-B-

Sequence (89 aa):
YNSMFERRAKKGQCFFQPYLGCREFSCFFRLVDPGKDSAIPINESRDLGFMLYDMDYSDPQNIKPAFFRAKMENGVIYVPDWNSEEVRK